Protein AF-A0A5N9GRG7-F1 (afdb_monomer_lite)

Sequence (79 aa):
LGLTTAMVASVLLIGGAGVILLGAALLVSLMFGRWVTGLLGGMTGDTYGAVDEVAEVTVLILGIILFEVASELFQSPLS

Foldseek 3Di:
DVVVVQCVCLCQQFNQLSNVLVVQLVVQLVVQLVVVCVVPVHDDPVSNVVSNVRSVVRSVVVVVVCCVPPVVRRPHPND

pLDDT: mean 96.28, std 2.74, range [82.25, 98.56]

Radius of gyration: 14.2 Å; chains: 1; bounding box: 32×26×33 Å

Structure (mmCIF, N/CA/C/O backbone):
data_AF-A0A5N9GRG7-F1
#
_entry.id   AF-A0A5N9GRG7-F1
#
loop_
_atom_site.group_PDB
_atom_site.id
_atom_site.type_symbol
_atom_site.label_atom_id
_atom_site.label_alt_id
_atom_site.label_comp_id
_atom_site.label_asym_id
_atom_site.label_entity_id
_atom_site.label_seq_id
_atom_site.pdbx_PDB_ins_code
_atom_site.Cartn_x
_atom_site.Cartn_y
_atom_site.Cartn_z
_atom_site.occupancy
_atom_site.B_iso_or_equiv
_atom_site.auth_seq_id
_atom_site.auth_comp_id
_atom_site.auth_asym_id
_atom_site.auth_atom_id
_atom_site.pdbx_PDB_model_num
ATOM 1 N N . LEU A 1 1 ? -7.850 12.057 -4.777 1.00 84.12 1 LEU A N 1
ATOM 2 C CA . LEU A 1 1 ? -6.524 12.710 -4.713 1.00 84.12 1 LEU A CA 1
ATOM 3 C C . LEU A 1 1 ? -5.454 11.779 -4.136 1.00 84.12 1 LEU A C 1
ATOM 5 O O . LEU A 1 1 ? -4.483 11.539 -4.831 1.00 84.12 1 LEU A O 1
ATOM 9 N N . GLY A 1 2 ? -5.643 11.198 -2.940 1.00 91.88 2 GLY A N 1
ATOM 10 C CA . GLY A 1 2 ? -4.627 10.328 -2.311 1.00 91.88 2 GLY A CA 1
ATOM 11 C C . GLY A 1 2 ? -4.267 9.060 -3.103 1.00 91.88 2 GLY A C 1
ATOM 12 O O . GLY A 1 2 ? -3.095 8.790 -3.339 1.00 91.88 2 GLY A O 1
ATOM 13 N N . LEU A 1 3 ? -5.263 8.313 -3.597 1.00 93.81 3 LEU A N 1
ATOM 14 C CA . LEU A 1 3 ? -5.001 7.116 -4.410 1.00 93.81 3 LEU A CA 1
ATOM 15 C C . LEU A 1 3 ? -4.314 7.463 -5.738 1.00 93.81 3 LEU A C 1
ATOM 17 O O . LEU A 1 3 ? -3.374 6.795 -6.144 1.00 93.81 3 LEU A O 1
ATOM 21 N N . THR A 1 4 ? -4.749 8.536 -6.401 1.00 95.75 4 THR A N 1
ATOM 22 C CA . THR A 1 4 ? -4.135 8.997 -7.653 1.00 95.75 4 THR A CA 1
ATOM 23 C C . THR A 1 4 ? -2.680 9.416 -7.447 1.00 95.75 4 THR A C 1
ATOM 25 O O . THR A 1 4 ? -1.838 9.058 -8.260 1.00 95.75 4 THR A O 1
ATOM 28 N N . THR A 1 5 ? -2.355 10.109 -6.349 1.00 96.38 5 THR A N 1
ATOM 29 C CA . THR A 1 5 ? -0.963 10.460 -6.032 1.00 96.38 5 THR A CA 1
ATOM 30 C C . THR A 1 5 ? -0.130 9.228 -5.697 1.00 96.38 5 THR A C 1
ATOM 32 O O . THR A 1 5 ? 0.992 9.130 -6.177 1.00 96.38 5 THR A O 1
ATOM 35 N N . ALA A 1 6 ? -0.679 8.266 -4.946 1.00 96.44 6 ALA A N 1
ATOM 36 C CA . ALA A 1 6 ? 0.009 7.012 -4.633 1.00 96.44 6 ALA A CA 1
ATOM 37 C C . ALA A 1 6 ? 0.286 6.183 -5.896 1.00 96.44 6 ALA A C 1
ATOM 39 O O . ALA A 1 6 ? 1.400 5.707 -6.081 1.00 96.44 6 ALA A O 1
ATOM 40 N N . MET A 1 7 ? -0.688 6.080 -6.806 1.00 97.31 7 MET A N 1
ATOM 41 C CA . MET A 1 7 ? -0.517 5.407 -8.098 1.00 97.31 7 MET A CA 1
ATOM 42 C C . MET A 1 7 ? 0.600 6.055 -8.916 1.00 97.31 7 MET A C 1
ATOM 44 O O . MET A 1 7 ? 1.522 5.363 -9.343 1.00 97.31 7 MET A O 1
ATOM 48 N N . VAL A 1 8 ? 0.558 7.381 -9.087 1.00 97.50 8 VAL A N 1
ATOM 49 C CA . VAL A 1 8 ? 1.591 8.121 -9.829 1.00 97.50 8 VAL A CA 1
ATOM 50 C C . VAL A 1 8 ? 2.966 7.929 -9.186 1.00 97.50 8 VAL A C 1
ATOM 52 O O . VAL A 1 8 ? 3.917 7.591 -9.885 1.00 97.50 8 VAL A O 1
ATOM 55 N N . ALA A 1 9 ? 3.071 8.077 -7.863 1.00 96.69 9 ALA A N 1
ATOM 56 C CA . ALA A 1 9 ? 4.326 7.890 -7.140 1.00 96.69 9 ALA A CA 1
ATOM 57 C C . ALA A 1 9 ? 4.867 6.459 -7.280 1.00 96.69 9 ALA A C 1
ATOM 59 O O . ALA A 1 9 ? 6.051 6.285 -7.550 1.00 96.69 9 ALA A O 1
ATOM 60 N N . SER A 1 10 ? 4.007 5.443 -7.163 1.00 97.12 10 SER A N 1
ATOM 61 C CA . SER A 1 10 ? 4.411 4.037 -7.271 1.00 97.12 10 SER A CA 1
ATOM 62 C C . SER A 1 10 ? 5.024 3.716 -8.637 1.00 97.12 10 SER A C 1
ATOM 64 O O . SER A 1 10 ? 6.071 3.078 -8.703 1.00 97.12 10 SER A O 1
ATOM 66 N N . VAL A 1 11 ? 4.434 4.232 -9.721 1.00 97.44 11 VAL A N 1
ATOM 67 C CA . VAL A 1 11 ? 4.944 4.028 -11.082 1.00 97.44 11 VAL A CA 1
ATOM 68 C C . VAL A 1 11 ? 6.237 4.798 -11.300 1.00 97.44 11 VAL A C 1
ATOM 70 O O . VAL A 1 11 ? 7.187 4.246 -11.841 1.00 97.44 11 VAL A O 1
ATOM 73 N N . LEU A 1 12 ? 6.293 6.066 -10.887 1.00 97.69 12 LEU A N 1
ATOM 74 C CA . LEU A 1 12 ? 7.468 6.902 -11.125 1.00 97.69 12 LEU A CA 1
ATOM 75 C C . LEU A 1 12 ? 8.699 6.436 -10.338 1.00 97.69 12 LEU A C 1
ATOM 77 O O . LEU A 1 12 ? 9.803 6.523 -10.862 1.00 97.69 12 LEU A O 1
ATOM 81 N N . LEU A 1 13 ? 8.517 5.953 -9.106 1.00 96.75 13 LEU A N 1
ATOM 82 C CA . LEU A 1 13 ? 9.624 5.581 -8.219 1.00 96.75 13 LEU A CA 1
ATOM 83 C C . LEU A 1 13 ? 10.045 4.116 -8.349 1.00 96.75 13 LEU A C 1
ATOM 85 O O . LEU A 1 13 ? 11.219 3.812 -8.177 1.00 96.75 13 LEU A O 1
ATOM 89 N N . ILE A 1 14 ? 9.100 3.210 -8.610 1.00 96.62 14 ILE A N 1
ATOM 90 C CA . ILE A 1 14 ? 9.351 1.759 -8.594 1.00 96.62 14 ILE A CA 1
ATOM 91 C C . ILE A 1 14 ? 9.110 1.126 -9.973 1.00 96.62 14 ILE A C 1
ATOM 93 O O . ILE A 1 14 ? 9.554 0.014 -10.217 1.00 96.62 14 ILE A O 1
ATOM 97 N N . GLY A 1 15 ? 8.443 1.802 -10.909 1.00 96.62 15 GLY A N 1
ATOM 98 C CA . GLY A 1 15 ? 8.081 1.224 -12.206 1.00 96.62 15 GLY A CA 1
ATOM 99 C C . GLY A 1 15 ? 6.809 0.373 -12.140 1.00 96.62 15 GLY A C 1
ATOM 100 O O . GLY A 1 15 ? 5.918 0.600 -11.317 1.00 96.62 15 GLY A O 1
ATOM 101 N N . GLY A 1 16 ? 6.699 -0.621 -13.025 1.00 96.62 16 GLY A N 1
ATOM 102 C CA . GLY A 1 16 ? 5.541 -1.521 -13.098 1.00 96.62 16 GLY A CA 1
ATOM 103 C C . GLY A 1 16 ? 5.301 -2.315 -11.808 1.00 96.62 16 GLY A C 1
ATOM 104 O O . GLY A 1 16 ? 4.150 -2.533 -11.424 1.00 96.62 16 GLY A O 1
ATOM 105 N N . ALA A 1 17 ? 6.371 -2.669 -11.090 1.00 97.50 17 ALA A N 1
ATOM 106 C CA . ALA A 1 17 ? 6.290 -3.349 -9.800 1.00 97.50 17 ALA A CA 1
ATOM 107 C C . ALA A 1 17 ? 5.549 -2.499 -8.754 1.00 97.50 17 ALA A C 1
ATOM 109 O O . ALA A 1 17 ? 4.800 -3.040 -7.941 1.00 97.50 17 ALA A O 1
ATOM 110 N N . GLY A 1 18 ? 5.659 -1.167 -8.828 1.00 97.19 18 GLY A N 1
ATOM 111 C CA . GLY A 1 18 ? 4.963 -0.249 -7.926 1.00 97.19 18 GLY A CA 1
ATOM 112 C C . GLY A 1 18 ? 3.441 -0.400 -7.957 1.00 97.19 18 GLY A C 1
ATOM 113 O O . GLY A 1 18 ? 2.801 -0.335 -6.910 1.00 97.19 18 GLY A O 1
ATOM 114 N N . VAL A 1 19 ? 2.856 -0.686 -9.127 1.00 97.88 19 VAL A N 1
ATOM 115 C CA . VAL A 1 19 ? 1.406 -0.911 -9.266 1.00 97.88 19 VAL A CA 1
ATOM 116 C C . VAL A 1 19 ? 0.972 -2.174 -8.526 1.00 97.88 19 VAL A C 1
ATOM 118 O O . VAL A 1 19 ? -0.050 -2.173 -7.839 1.00 97.88 19 VAL A O 1
ATOM 121 N N . ILE A 1 20 ? 1.758 -3.246 -8.644 1.00 98.00 20 ILE A N 1
ATOM 122 C CA . ILE A 1 20 ? 1.479 -4.528 -7.990 1.00 98.00 20 ILE A CA 1
A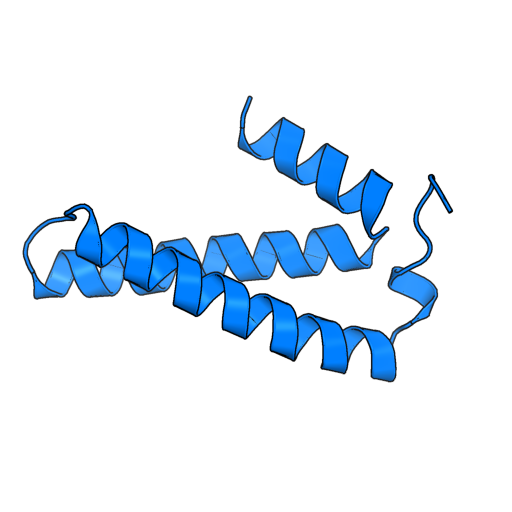TOM 123 C C . ILE A 1 20 ? 1.592 -4.372 -6.471 1.00 98.00 20 ILE A C 1
ATOM 125 O O . ILE A 1 20 ? 0.688 -4.778 -5.741 1.00 98.00 20 ILE A O 1
ATOM 129 N N . LEU A 1 21 ? 2.665 -3.730 -6.000 1.00 98.19 21 LEU A N 1
ATOM 130 C CA . LEU A 1 21 ? 2.910 -3.493 -4.577 1.00 98.19 21 LEU A CA 1
ATOM 131 C C . LEU A 1 21 ? 1.840 -2.590 -3.948 1.00 98.19 21 LEU A C 1
ATOM 133 O O . LEU A 1 21 ? 1.332 -2.901 -2.873 1.00 98.19 21 LEU A O 1
ATOM 137 N N . LEU A 1 22 ? 1.425 -1.521 -4.635 1.00 98.19 22 LEU A N 1
ATOM 138 C CA . LEU A 1 22 ? 0.335 -0.656 -4.174 1.00 98.19 22 LEU A CA 1
ATOM 139 C C . LEU A 1 22 ? -1.007 -1.401 -4.133 1.00 98.19 22 LEU A C 1
ATOM 141 O O . LEU A 1 22 ? -1.781 -1.232 -3.190 1.00 98.19 22 LEU A O 1
ATOM 145 N N . GLY A 1 23 ? -1.276 -2.256 -5.123 1.00 98.06 23 GLY A N 1
ATOM 146 C CA . GLY A 1 23 ? -2.448 -3.131 -5.123 1.00 98.06 23 GLY A CA 1
ATOM 147 C C . GLY A 1 23 ? -2.460 -4.092 -3.931 1.00 98.06 23 GLY A C 1
ATOM 148 O O . GLY A 1 23 ? -3.487 -4.226 -3.264 1.00 98.06 23 GLY A O 1
ATOM 149 N N . ALA A 1 24 ? -1.317 -4.710 -3.623 1.00 98.12 24 ALA A N 1
ATOM 150 C CA . ALA A 1 24 ? -1.163 -5.586 -2.465 1.00 98.12 24 ALA A CA 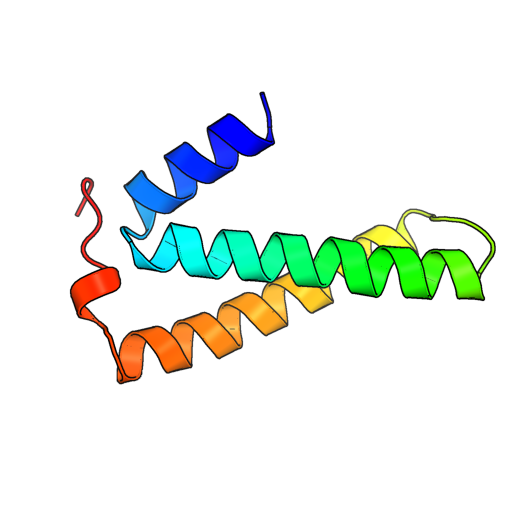1
ATOM 151 C C . ALA A 1 24 ? -1.375 -4.831 -1.145 1.00 98.12 24 ALA A C 1
ATOM 153 O O . ALA A 1 24 ? -2.153 -5.290 -0.309 1.00 98.12 24 ALA A O 1
ATOM 154 N N . ALA A 1 25 ? -0.771 -3.648 -0.991 1.00 98.12 25 ALA A N 1
ATOM 155 C CA . ALA A 1 25 ? -0.959 -2.797 0.182 1.00 98.12 25 ALA A CA 1
ATOM 156 C C . ALA A 1 25 ? -2.440 -2.447 0.394 1.00 98.12 25 ALA A C 1
ATOM 158 O O . ALA A 1 25 ? -2.975 -2.644 1.480 1.00 98.12 25 ALA A O 1
ATOM 159 N N . LEU A 1 26 ? -3.146 -2.006 -0.655 1.00 97.75 26 LEU A N 1
ATOM 160 C CA . LEU A 1 26 ? -4.575 -1.687 -0.569 1.00 97.75 26 LEU A CA 1
ATOM 161 C C . LEU A 1 26 ? -5.418 -2.903 -0.183 1.00 97.75 26 LEU A C 1
ATOM 163 O O . LEU A 1 26 ? -6.304 -2.791 0.666 1.00 97.75 26 LEU A O 1
ATOM 167 N N . LEU A 1 27 ? -5.157 -4.057 -0.800 1.00 98.25 27 LEU A N 1
ATOM 168 C CA . LEU A 1 27 ? -5.890 -5.285 -0.512 1.00 98.25 27 LEU A CA 1
ATOM 169 C C . LEU A 1 27 ? -5.706 -5.698 0.952 1.00 98.25 27 LEU A C 1
ATOM 171 O O . LEU A 1 27 ? -6.694 -5.937 1.647 1.00 98.25 27 LEU A O 1
ATOM 175 N N . VAL A 1 28 ? -4.460 -5.734 1.424 1.00 98.06 28 VAL A N 1
ATOM 176 C CA . VAL A 1 28 ? -4.118 -6.092 2.804 1.00 98.06 28 VAL A CA 1
ATOM 177 C C . VAL A 1 28 ? -4.735 -5.106 3.783 1.00 98.06 28 VAL A C 1
ATOM 179 O O . VAL A 1 28 ? -5.430 -5.536 4.703 1.00 98.06 28 VAL A O 1
ATOM 182 N N . SER A 1 29 ? -4.584 -3.799 3.556 1.00 97.62 29 SER A N 1
ATOM 183 C CA . SER A 1 29 ? -5.126 -2.786 4.459 1.00 97.62 29 SER A CA 1
ATOM 184 C C . SER A 1 29 ? -6.648 -2.845 4.558 1.00 97.62 29 SER A C 1
ATOM 186 O O . SER A 1 29 ? -7.205 -2.721 5.650 1.00 97.62 29 SER A O 1
ATOM 188 N N . LEU A 1 30 ? -7.345 -3.100 3.445 1.00 97.12 30 LEU A N 1
ATOM 189 C CA . LEU A 1 30 ? -8.799 -3.259 3.444 1.00 97.12 30 LEU A CA 1
ATOM 190 C C . LEU A 1 30 ? -9.238 -4.560 4.120 1.00 97.12 30 LEU A C 1
ATOM 192 O O . LEU A 1 30 ? -10.186 -4.543 4.904 1.0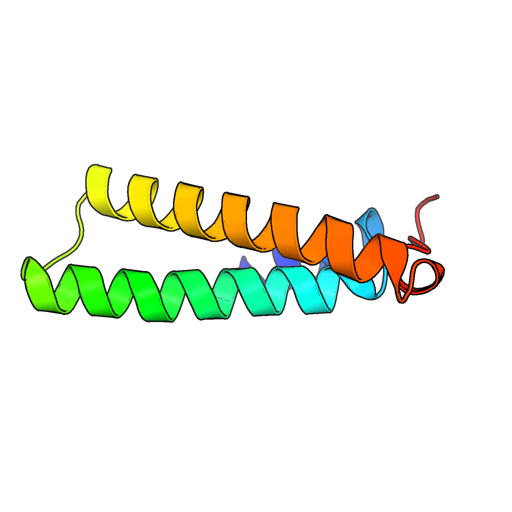0 97.12 30 LEU A O 1
ATOM 196 N N . MET A 1 31 ? -8.589 -5.688 3.826 1.00 97.81 31 MET A N 1
ATOM 197 C CA . MET A 1 31 ? -8.968 -6.981 4.399 1.00 97.81 31 MET A CA 1
ATOM 198 C C . MET A 1 31 ? -8.677 -7.036 5.897 1.00 97.81 31 MET A C 1
ATOM 200 O O . MET A 1 31 ? -9.569 -7.359 6.684 1.00 97.81 31 MET A O 1
ATOM 204 N N . PHE A 1 32 ? -7.459 -6.673 6.293 1.00 97.00 32 PHE A N 1
ATOM 205 C CA . PHE A 1 32 ? -7.044 -6.679 7.687 1.00 97.00 32 PHE A CA 1
ATOM 206 C C . PHE A 1 32 ? -7.794 -5.612 8.489 1.00 97.00 32 PHE A C 1
ATOM 208 O O . PHE A 1 32 ? -8.357 -5.925 9.534 1.00 97.00 32 PHE A O 1
ATOM 215 N N . GLY A 1 33 ? -7.938 -4.393 7.959 1.00 96.75 33 GLY A N 1
ATOM 216 C CA . GLY A 1 33 ? -8.716 -3.335 8.608 1.00 96.75 33 GLY A CA 1
ATOM 217 C C . GLY A 1 33 ? -10.183 -3.718 8.826 1.00 96.75 33 GLY A C 1
ATOM 218 O O . GLY A 1 33 ? -10.722 -3.509 9.914 1.00 96.75 33 GLY A O 1
ATOM 219 N N . ARG A 1 34 ? -10.834 -4.354 7.839 1.00 96.38 34 ARG A N 1
ATOM 220 C CA . ARG A 1 34 ? -12.210 -4.865 7.996 1.00 96.38 34 ARG A CA 1
ATOM 221 C C . ARG A 1 34 ? -12.293 -5.984 9.026 1.00 96.38 34 ARG A C 1
ATOM 223 O O . ARG A 1 34 ? -13.243 -6.004 9.804 1.00 96.38 34 ARG A O 1
ATOM 230 N N . TRP A 1 35 ? -11.324 -6.896 9.037 1.00 97.00 35 TRP A N 1
ATOM 231 C CA . TRP A 1 35 ? -11.266 -7.978 10.017 1.00 97.00 35 TRP A CA 1
ATOM 232 C C . TRP A 1 35 ? -11.112 -7.437 11.446 1.00 97.00 35 TRP A C 1
ATOM 234 O O . TRP A 1 35 ? -11.916 -7.779 12.311 1.00 97.00 35 TRP A O 1
ATOM 244 N N . VAL A 1 36 ? -10.169 -6.516 11.672 1.00 95.62 36 VAL A N 1
ATOM 245 C CA . VAL A 1 36 ? -9.961 -5.866 12.977 1.00 95.62 36 VAL A CA 1
ATOM 246 C C . VAL A 1 36 ? -11.191 -5.059 13.400 1.00 95.62 36 VAL A C 1
ATOM 248 O O . VAL A 1 36 ? -11.635 -5.176 14.540 1.00 95.62 36 VAL A O 1
ATOM 251 N N . THR A 1 37 ? -11.802 -4.306 12.480 1.00 95.44 37 THR A N 1
ATOM 252 C CA . THR A 1 37 ? -13.039 -3.552 12.758 1.00 95.44 37 THR A CA 1
ATOM 253 C C . THR A 1 37 ? -14.181 -4.484 13.166 1.00 95.44 37 THR A C 1
ATOM 255 O O . THR A 1 37 ? -14.921 -4.176 14.096 1.00 95.44 37 THR A O 1
ATOM 258 N N . GLY A 1 38 ? -14.322 -5.636 12.500 1.00 95.31 38 GLY A N 1
ATOM 259 C CA . GLY A 1 38 ? -15.324 -6.646 12.848 1.00 95.31 38 GLY A CA 1
ATOM 260 C C . GLY A 1 38 ? -15.069 -7.308 14.204 1.00 95.31 38 GLY A C 1
ATOM 261 O O . GLY A 1 38 ? -16.021 -7.694 14.877 1.00 95.31 38 GLY A O 1
ATOM 262 N N . LEU A 1 39 ? -13.803 -7.407 14.618 1.00 94.50 39 LEU A N 1
ATOM 263 C CA . LEU A 1 39 ? -13.406 -7.982 15.902 1.00 94.50 39 LEU A CA 1
ATOM 264 C C . LEU A 1 39 ? -13.574 -6.999 17.071 1.00 94.50 39 LEU A C 1
ATOM 266 O O . LEU A 1 39 ? -14.007 -7.401 18.147 1.00 94.50 39 LEU A O 1
ATOM 270 N N . LEU A 1 40 ? -13.222 -5.725 16.870 1.00 93.00 40 LEU A N 1
ATOM 271 C CA . LEU A 1 40 ? -13.138 -4.716 17.935 1.00 93.00 40 LEU A CA 1
ATOM 272 C C . LEU A 1 40 ? -14.301 -3.711 17.936 1.00 93.00 40 LEU A C 1
ATOM 274 O O . LEU A 1 40 ? -14.426 -2.919 18.866 1.00 93.00 40 LEU A O 1
ATOM 278 N N . GLY A 1 41 ? -15.159 -3.727 16.912 1.00 91.56 41 GLY A N 1
ATOM 279 C CA . GLY A 1 41 ? -16.304 -2.818 16.786 1.00 91.56 41 GLY A CA 1
ATOM 280 C C . GLY A 1 41 ? -15.951 -1.408 16.296 1.00 91.56 41 GLY A C 1
ATOM 281 O O . GLY A 1 41 ? -16.795 -0.517 16.344 1.00 91.56 41 GLY A O 1
ATOM 282 N N . GLY A 1 42 ? -14.721 -1.188 15.823 1.00 91.81 42 GLY A N 1
ATOM 283 C CA . GLY A 1 42 ? -14.244 0.106 15.339 1.00 91.81 42 GLY A CA 1
ATOM 284 C C . GLY A 1 42 ? -12.744 0.112 15.054 1.00 91.81 42 GLY A C 1
ATOM 285 O O . GLY A 1 42 ? -12.076 -0.913 15.186 1.00 91.81 42 GLY A O 1
ATOM 286 N N . MET A 1 43 ? -12.221 1.282 14.677 1.00 92.75 43 MET A N 1
ATOM 287 C CA . MET A 1 43 ? -10.787 1.513 14.489 1.00 92.75 43 MET A CA 1
ATOM 288 C C . MET A 1 43 ? -10.294 2.654 15.384 1.00 92.75 43 MET A C 1
ATOM 290 O O . MET A 1 43 ? -10.921 3.710 15.468 1.00 92.75 43 MET A O 1
ATOM 294 N N . THR A 1 44 ? -9.148 2.440 16.022 1.00 95.38 44 THR A N 1
ATOM 295 C CA . THR A 1 44 ? -8.372 3.412 16.806 1.00 95.38 44 THR A CA 1
ATOM 296 C C . THR A 1 44 ? -6.977 3.594 16.199 1.00 95.38 44 THR A C 1
ATOM 298 O O . THR A 1 44 ? -6.596 2.856 15.286 1.00 95.38 44 THR A O 1
ATOM 301 N N . GLY A 1 45 ? -6.193 4.547 16.717 1.00 95.06 45 GLY A N 1
ATOM 302 C CA . GLY A 1 45 ? -4.802 4.763 16.293 1.00 95.06 45 GLY A CA 1
ATOM 303 C C . GLY A 1 45 ? -3.964 3.479 16.287 1.00 95.06 45 GLY A C 1
ATOM 304 O O . GLY A 1 45 ? -3.326 3.189 15.281 1.00 95.06 45 GLY A O 1
ATOM 305 N N . ASP A 1 46 ? -4.069 2.657 17.335 1.00 95.19 46 ASP A N 1
ATOM 306 C CA . ASP A 1 46 ? -3.336 1.385 17.447 1.00 95.19 46 ASP A CA 1
ATOM 307 C C . ASP A 1 46 ? -3.705 0.403 16.329 1.00 95.19 46 ASP A C 1
ATOM 309 O O . ASP A 1 46 ? -2.843 -0.256 15.753 1.00 95.19 46 ASP A O 1
ATOM 313 N N . THR A 1 47 ? -4.991 0.327 15.974 1.00 95.19 47 THR A N 1
ATOM 314 C CA . THR A 1 47 ? -5.442 -0.558 14.890 1.00 95.19 47 THR A CA 1
ATOM 315 C C . THR A 1 47 ? -5.028 -0.050 13.513 1.00 95.19 47 THR A C 1
ATOM 317 O O . THR A 1 47 ? -4.728 -0.863 12.647 1.00 95.19 47 THR A O 1
ATOM 320 N N . TYR A 1 48 ? -4.973 1.272 13.302 1.00 95.50 48 TYR A N 1
ATOM 321 C CA . TYR A 1 48 ? -4.436 1.838 12.063 1.00 95.50 48 TYR A CA 1
ATOM 322 C C . TYR A 1 48 ? -2.931 1.583 11.951 1.00 95.50 48 TYR A C 1
ATOM 324 O O . TYR A 1 48 ? -2.480 1.181 10.884 1.00 95.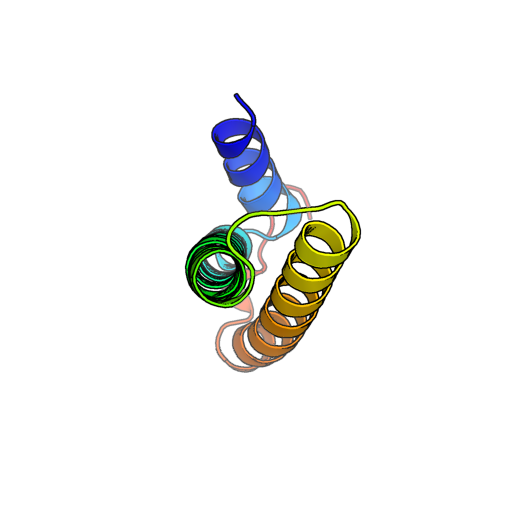50 48 TYR A O 1
ATOM 332 N N . GLY A 1 49 ? -2.182 1.731 13.049 1.00 97.31 49 GLY A N 1
ATOM 333 C CA . GLY A 1 49 ? -0.757 1.395 13.095 1.00 97.31 49 GLY A CA 1
ATOM 334 C C . GLY A 1 49 ? -0.504 -0.085 12.801 1.00 97.31 49 GLY A C 1
ATOM 335 O O . GLY A 1 49 ? 0.317 -0.413 11.956 1.00 97.31 49 GLY A O 1
ATOM 336 N N . ALA A 1 50 ? -1.282 -0.989 13.403 1.00 97.06 50 ALA A N 1
ATOM 337 C CA . ALA A 1 50 ? -1.174 -2.418 13.112 1.00 97.06 50 ALA A CA 1
ATOM 338 C C . ALA A 1 50 ? -1.477 -2.752 11.640 1.00 97.06 50 ALA A C 1
ATOM 340 O O . ALA A 1 50 ? -0.856 -3.644 11.071 1.00 97.06 50 ALA A O 1
ATOM 341 N N . VAL A 1 51 ? -2.434 -2.056 11.016 1.00 97.81 51 VAL A N 1
ATOM 342 C CA . VAL A 1 51 ? -2.729 -2.219 9.584 1.00 97.81 51 VAL A CA 1
ATOM 343 C C . VAL A 1 51 ? -1.553 -1.772 8.714 1.00 97.81 51 VAL A C 1
ATOM 345 O O . VAL A 1 51 ? -1.250 -2.455 7.738 1.00 97.81 51 VAL A O 1
ATOM 348 N N . ASP A 1 52 ? -0.899 -0.667 9.069 1.00 97.62 52 ASP A N 1
ATOM 349 C CA . ASP A 1 52 ? 0.246 -0.124 8.333 1.00 97.62 52 ASP A CA 1
ATOM 350 C C . ASP A 1 52 ? 1.447 -1.080 8.367 1.00 97.62 52 ASP A C 1
ATOM 352 O O . ASP A 1 52 ? 1.934 -1.487 7.317 1.00 97.62 52 ASP A O 1
ATOM 356 N N . GLU A 1 53 ? 1.823 -1.570 9.551 1.00 98.38 53 GLU A N 1
ATOM 357 C CA . GLU A 1 53 ? 2.919 -2.537 9.733 1.00 98.38 53 GLU A CA 1
ATOM 358 C C . GLU A 1 53 ? 2.676 -3.847 8.958 1.00 98.38 53 GLU A C 1
ATOM 360 O O . GLU A 1 53 ? 3.572 -4.405 8.321 1.00 98.38 53 GLU A O 1
ATOM 365 N N . VAL A 1 54 ? 1.434 -4.349 8.963 1.00 98.25 54 VAL A N 1
ATOM 366 C CA . VAL A 1 54 ? 1.071 -5.563 8.212 1.00 98.25 54 VAL A CA 1
ATOM 367 C C . VAL A 1 54 ? 1.141 -5.318 6.701 1.00 98.25 54 VAL A C 1
ATOM 369 O O . VAL A 1 54 ? 1.593 -6.195 5.953 1.00 98.25 54 VAL A O 1
ATOM 372 N N . ALA A 1 55 ? 0.718 -4.142 6.234 1.00 98.38 55 ALA A N 1
ATOM 373 C CA . ALA A 1 55 ? 0.841 -3.759 4.833 1.00 98.38 55 ALA A CA 1
ATOM 374 C C . ALA A 1 55 ? 2.314 -3.599 4.421 1.00 98.38 55 ALA A C 1
ATOM 376 O O . ALA A 1 55 ? 2.699 -4.123 3.375 1.00 98.38 55 ALA A O 1
ATOM 377 N N . GLU A 1 56 ? 3.144 -2.965 5.253 1.00 98.25 56 GLU A N 1
ATOM 378 C CA . GLU A 1 56 ? 4.579 -2.783 5.016 1.00 98.25 56 GLU A CA 1
ATOM 379 C C . GLU A 1 56 ? 5.300 -4.125 4.886 1.00 98.25 56 GLU A C 1
ATOM 381 O O . GLU A 1 56 ? 5.933 -4.387 3.862 1.00 98.25 56 GLU A O 1
ATOM 386 N N . VAL A 1 57 ? 5.147 -5.023 5.866 1.00 98.50 57 VAL A N 1
ATOM 387 C CA . VAL A 1 57 ? 5.781 -6.350 5.826 1.00 98.50 57 VAL A CA 1
ATOM 388 C C . VAL A 1 57 ? 5.337 -7.133 4.590 1.00 98.50 57 VAL A C 1
ATOM 390 O O . VAL A 1 57 ? 6.159 -7.781 3.937 1.00 98.50 57 VAL A O 1
ATOM 393 N N . THR A 1 58 ? 4.057 -7.043 4.216 1.00 98.31 58 THR A N 1
ATOM 394 C CA . THR A 1 58 ? 3.555 -7.712 3.008 1.00 98.31 58 THR A CA 1
ATOM 395 C C . THR A 1 58 ? 4.201 -7.154 1.741 1.00 98.31 58 THR A C 1
ATOM 397 O O . THR A 1 58 ? 4.633 -7.925 0.882 1.00 98.31 58 THR A O 1
ATOM 400 N N . VAL A 1 59 ? 4.298 -5.827 1.622 1.00 98.19 59 VAL A N 1
ATOM 401 C CA . VAL A 1 59 ? 4.936 -5.153 0.483 1.00 98.19 59 VAL A CA 1
ATOM 402 C C . VAL A 1 59 ? 6.427 -5.474 0.411 1.00 98.19 59 VAL A C 1
ATOM 404 O O . VAL A 1 59 ? 6.922 -5.725 -0.684 1.00 98.19 59 VAL A O 1
ATOM 407 N N . LEU A 1 60 ? 7.140 -5.524 1.539 1.00 98.31 60 LEU A N 1
ATOM 408 C CA . LEU A 1 60 ? 8.564 -5.867 1.573 1.00 98.31 60 LEU A CA 1
ATOM 409 C C . LEU A 1 60 ? 8.815 -7.309 1.118 1.00 98.31 60 LEU A C 1
ATOM 411 O O . LEU A 1 60 ? 9.664 -7.540 0.257 1.00 98.31 60 LEU A O 1
ATOM 415 N N . ILE A 1 61 ? 8.047 -8.274 1.634 1.00 98.56 61 ILE A N 1
ATOM 416 C CA . ILE A 1 61 ? 8.155 -9.682 1.220 1.00 98.56 61 ILE A CA 1
ATOM 417 C C . ILE A 1 61 ? 7.838 -9.824 -0.271 1.00 98.56 61 ILE A C 1
ATOM 419 O O . ILE A 1 61 ? 8.603 -10.438 -1.015 1.00 98.56 61 ILE A O 1
ATOM 423 N N . LEU A 1 62 ? 6.729 -9.233 -0.726 1.00 98.25 62 LEU A N 1
ATOM 424 C CA . LEU A 1 62 ? 6.334 -9.295 -2.129 1.00 98.25 62 LEU A CA 1
ATOM 425 C C . LEU A 1 62 ? 7.346 -8.584 -3.033 1.00 98.25 62 LEU A C 1
ATOM 427 O O . LEU A 1 62 ? 7.617 -9.063 -4.128 1.00 98.25 62 LEU A O 1
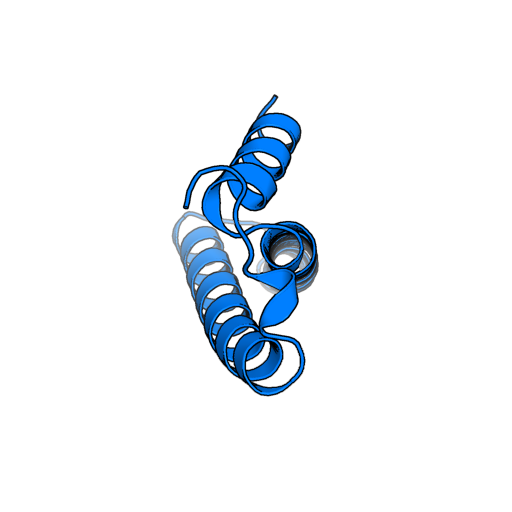ATOM 431 N N . GLY A 1 63 ? 7.930 -7.479 -2.573 1.00 98.19 63 GLY A N 1
ATOM 432 C CA . GLY A 1 63 ? 8.973 -6.741 -3.276 1.00 98.19 63 GLY A CA 1
ATOM 433 C C . GLY A 1 63 ? 10.217 -7.590 -3.515 1.00 98.19 63 GLY A C 1
ATOM 434 O O . GLY A 1 63 ? 10.705 -7.623 -4.640 1.00 98.19 63 GLY A O 1
ATOM 435 N N . ILE A 1 64 ? 10.678 -8.335 -2.505 1.00 98.25 64 ILE A N 1
ATOM 436 C CA . ILE A 1 64 ? 11.814 -9.263 -2.640 1.00 98.25 64 ILE A CA 1
ATOM 437 C C . ILE A 1 64 ? 11.501 -10.349 -3.677 1.00 98.25 64 ILE A C 1
ATOM 439 O O . ILE A 1 64 ? 12.289 -10.568 -4.595 1.00 98.25 64 ILE A O 1
ATOM 443 N N . ILE A 1 65 ? 10.330 -10.983 -3.570 1.00 98.31 65 ILE A N 1
ATOM 444 C CA . ILE A 1 65 ? 9.913 -12.055 -4.487 1.00 98.31 65 ILE A CA 1
ATOM 445 C C . ILE A 1 65 ? 9.771 -11.529 -5.923 1.00 98.31 65 ILE A C 1
ATOM 447 O O . ILE A 1 65 ? 10.247 -12.153 -6.869 1.00 98.31 65 ILE A O 1
ATOM 451 N N . LEU A 1 66 ? 9.129 -10.371 -6.105 1.00 97.81 66 LEU A N 1
ATOM 452 C CA . LEU A 1 66 ? 8.968 -9.752 -7.420 1.00 97.81 66 LEU A CA 1
ATOM 453 C C . LEU A 1 66 ? 10.310 -9.352 -8.018 1.00 97.81 66 LEU A C 1
ATOM 455 O O . LEU A 1 66 ? 10.491 -9.493 -9.221 1.00 97.81 66 LEU A O 1
ATOM 459 N N . PHE A 1 67 ? 11.244 -8.862 -7.206 1.00 97.31 67 PHE A N 1
ATOM 460 C CA . PHE A 1 67 ? 12.570 -8.506 -7.690 1.00 97.31 67 PHE A CA 1
ATOM 461 C C . PHE A 1 67 ? 13.334 -9.741 -8.175 1.00 97.31 67 PHE A C 1
ATOM 463 O O . PHE A 1 67 ? 13.991 -9.686 -9.209 1.00 97.31 67 PHE A O 1
ATOM 470 N N . GLU A 1 68 ? 13.207 -10.868 -7.475 1.00 97.69 68 GLU A N 1
ATOM 471 C CA . GLU A 1 68 ? 13.841 -12.129 -7.865 1.00 97.69 68 GLU A CA 1
ATOM 472 C C . GLU A 1 68 ? 13.261 -12.707 -9.169 1.00 97.69 68 GLU A C 1
ATOM 474 O O . GLU A 1 68 ? 14.009 -13.209 -10.007 1.00 97.69 68 GLU A O 1
ATOM 479 N N . VAL A 1 69 ? 11.94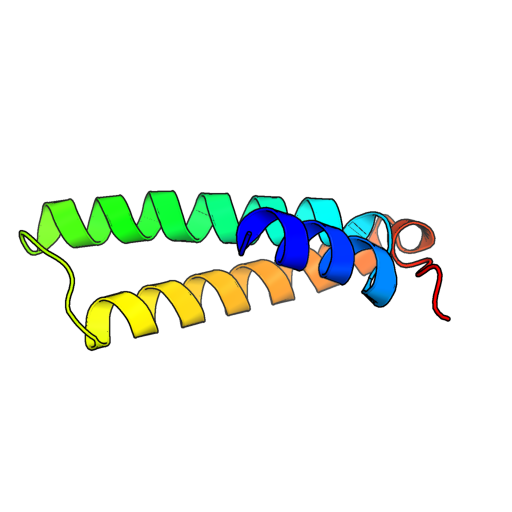0 -12.623 -9.362 1.00 97.44 69 VAL A N 1
ATOM 480 C CA . VAL A 1 69 ? 11.243 -13.296 -10.477 1.00 97.44 69 VAL A CA 1
ATOM 481 C C . VAL A 1 69 ? 11.008 -12.386 -11.691 1.00 97.44 69 VAL A C 1
ATOM 483 O O . VAL A 1 69 ? 10.923 -12.884 -12.811 1.00 97.44 69 VAL A O 1
ATOM 486 N N . ALA A 1 70 ? 10.888 -11.074 -11.484 1.00 96.12 70 ALA A N 1
ATOM 487 C CA . ALA A 1 70 ? 10.469 -10.097 -12.492 1.00 96.12 70 ALA A CA 1
ATOM 488 C C . ALA A 1 70 ? 11.149 -8.725 -12.284 1.00 96.12 70 ALA A C 1
ATOM 490 O O . ALA A 1 70 ? 10.495 -7.677 -12.217 1.00 96.12 70 ALA A O 1
ATOM 491 N N . SER A 1 71 ? 12.480 -8.721 -12.140 1.00 96.00 71 SER A N 1
ATOM 492 C CA . SER A 1 71 ? 13.283 -7.501 -11.926 1.00 96.00 71 SER A CA 1
ATOM 493 C C . SER A 1 71 ? 13.073 -6.408 -12.987 1.00 96.00 71 SER A C 1
ATOM 495 O O . SER A 1 71 ? 13.218 -5.223 -12.690 1.00 96.00 71 SER A O 1
ATOM 497 N N . GLU A 1 72 ? 12.674 -6.759 -14.212 1.00 96.25 72 GLU A N 1
ATOM 498 C CA . GLU A 1 72 ? 12.344 -5.812 -15.280 1.00 96.25 72 GLU A CA 1
ATOM 499 C C . GLU A 1 72 ? 11.154 -4.907 -14.937 1.00 96.25 72 GLU A C 1
ATOM 501 O O . GLU A 1 72 ? 11.044 -3.798 -15.459 1.00 96.25 72 GLU A O 1
ATOM 506 N N . LEU A 1 73 ? 10.281 -5.331 -14.020 1.00 95.81 73 LEU A N 1
ATOM 507 C CA . LEU A 1 73 ? 9.177 -4.504 -13.542 1.00 95.81 73 LEU A CA 1
ATOM 508 C C . LEU A 1 73 ? 9.654 -3.348 -12.654 1.00 95.81 73 LEU A C 1
ATOM 510 O O . LEU A 1 73 ? 8.899 -2.393 -12.473 1.00 95.81 73 LEU A O 1
ATOM 514 N N . PHE A 1 74 ? 10.885 -3.406 -12.135 1.00 96.69 74 PHE A N 1
ATOM 515 C CA . PHE A 1 74 ? 11.485 -2.358 -11.303 1.00 96.69 74 PHE A CA 1
ATOM 516 C C . PHE A 1 74 ? 12.150 -1.232 -12.110 1.00 96.69 74 PHE A C 1
ATOM 518 O O . PHE A 1 74 ? 12.777 -0.346 -11.534 1.00 96.69 74 PHE A O 1
ATOM 525 N N . GLN A 1 75 ? 12.031 -1.248 -13.444 1.00 95.25 75 GLN A N 1
ATOM 526 C CA . GLN A 1 75 ? 12.522 -0.169 -14.304 1.00 95.25 75 GLN A CA 1
ATOM 527 C C . GLN A 1 75 ? 11.677 1.089 -14.081 1.00 95.25 75 GLN A C 1
ATOM 529 O O . GLN A 1 75 ? 10.598 1.257 -14.660 1.00 95.25 75 GLN A O 1
ATOM 534 N N . SER A 1 76 ? 12.153 1.954 -13.188 1.00 94.00 76 SER A N 1
ATOM 535 C CA . SER A 1 76 ? 11.471 3.195 -12.862 1.00 94.00 76 SER A CA 1
ATOM 536 C C . SER A 1 76 ? 11.728 4.241 -13.956 1.00 94.00 76 SER A C 1
ATOM 538 O O . SER A 1 76 ? 12.843 4.337 -14.464 1.00 94.00 76 SER A O 1
ATOM 540 N N . PRO A 1 77 ? 10.741 5.079 -14.314 1.00 92.44 77 PRO A N 1
ATOM 541 C CA . PRO A 1 77 ? 10.955 6.199 -15.231 1.00 92.44 77 PRO A CA 1
ATOM 542 C C . PRO A 1 77 ? 11.949 7.259 -14.727 1.00 92.44 77 PRO A C 1
ATOM 544 O O . PRO A 1 77 ? 12.337 8.134 -15.499 1.00 92.44 77 PRO A O 1
ATOM 547 N N . LEU A 1 78 ? 12.289 7.242 -13.434 1.00 93.06 78 LEU A N 1
ATOM 548 C CA . LEU A 1 78 ? 13.148 8.235 -12.786 1.00 93.06 78 LEU A CA 1
ATOM 549 C C . LEU A 1 78 ? 14.586 7.746 -12.535 1.00 93.06 78 LEU A C 1
ATOM 551 O O . LEU A 1 78 ? 15.389 8.522 -12.016 1.00 93.06 78 LEU A O 1
ATOM 555 N N . SER A 1 79 ? 14.905 6.497 -12.884 1.00 82.25 79 SER A N 1
ATOM 556 C CA . SER A 1 79 ? 16.219 5.852 -12.713 1.00 82.25 79 SER A CA 1
ATOM 557 C C . SER A 1 79 ? 16.872 5.567 -14.054 1.00 82.25 79 SER A C 1
ATOM 559 O O . SER A 1 79 ? 18.080 5.854 -14.189 1.00 82.25 79 SER A O 1
#

Secondary structure (DSSP, 8-state):
-HHHHHHHHHHHHHTHHHHHHHHHHHHHHHHHHHHHHHHHSS--HHHHHHHHHHHHHHHHHHHHHHHHHHGGGG--TT-